Protein AF-A0A950AYZ5-F1 (afdb_monomer_lit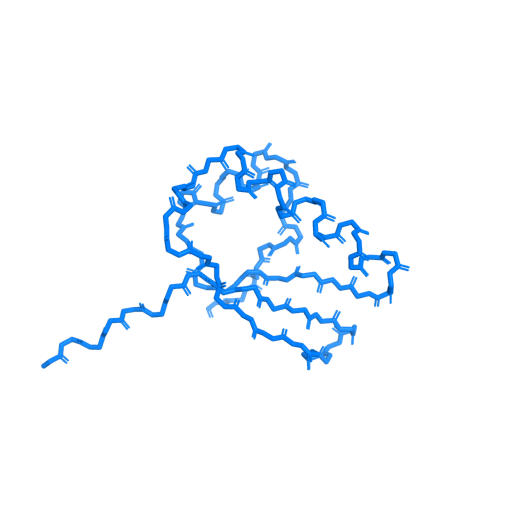e)

Foldseek 3Di:
DDDPDQAKKKFKAQVPDTPDIDHDDPPPDLDVVVLVVQVVVQVVSVVVNIGIAIDPDDPSNCVSCVVVVNNVNYPPDD

Structure (mmCIF, N/CA/C/O backbone):
data_AF-A0A950AYZ5-F1
#
_entry.id   AF-A0A950AYZ5-F1
#
loop_
_atom_site.group_PDB
_atom_site.id
_atom_site.type_symbol
_atom_site.label_atom_id
_atom_site.label_alt_id
_atom_site.label_comp_id
_atom_site.label_asym_id
_atom_site.label_entity_id
_atom_site.label_seq_id
_atom_site.pdbx_PDB_ins_code
_atom_site.Cartn_x
_atom_site.Cartn_y
_atom_site.Cartn_z
_atom_site.occupancy
_atom_site.B_iso_or_equiv
_atom_site.auth_seq_id
_atom_site.auth_comp_id
_atom_site.auth_asym_id
_atom_site.auth_atom_id
_atom_site.pdbx_PDB_model_num
ATOM 1 N N . MET A 1 1 ? 17.865 -25.897 -6.084 1.00 55.22 1 MET A N 1
ATOM 2 C CA . MET A 1 1 ? 16.696 -25.210 -6.676 1.00 55.22 1 MET A CA 1
ATOM 3 C C . MET A 1 1 ? 16.498 -23.898 -5.932 1.00 55.22 1 MET A C 1
ATOM 5 O O . MET A 1 1 ? 16.239 -23.950 -4.737 1.00 55.22 1 MET A O 1
ATOM 9 N N . LEU A 1 2 ? 16.693 -22.743 -6.577 1.00 59.59 2 LEU A N 1
ATOM 10 C CA . LEU A 1 2 ? 16.332 -21.454 -5.973 1.00 59.59 2 LEU A CA 1
ATOM 11 C C . LEU A 1 2 ? 14.797 -21.381 -5.937 1.00 59.59 2 LEU A C 1
ATOM 13 O O . LEU A 1 2 ? 14.168 -21.502 -6.986 1.00 59.59 2 LEU A O 1
ATOM 17 N N . ARG A 1 3 ? 14.183 -21.212 -4.759 1.00 57.69 3 ARG A N 1
ATOM 18 C CA . ARG A 1 3 ? 12.772 -20.802 -4.708 1.00 57.69 3 ARG A CA 1
ATOM 19 C C . ARG A 1 3 ? 12.675 -19.407 -5.343 1.00 57.69 3 ARG A C 1
ATOM 21 O O . ARG A 1 3 ? 13.511 -18.565 -5.006 1.00 57.69 3 ARG A O 1
ATOM 28 N N . PRO A 1 4 ? 11.715 -19.143 -6.246 1.00 61.59 4 PRO A N 1
ATOM 29 C CA . PRO A 1 4 ? 11.493 -17.787 -6.729 1.00 61.59 4 PRO A CA 1
ATOM 30 C C . PRO A 1 4 ? 11.191 -16.889 -5.527 1.00 61.59 4 PRO A C 1
ATOM 32 O O . PRO A 1 4 ? 10.431 -17.281 -4.637 1.00 61.59 4 PRO A O 1
ATOM 35 N N . ARG A 1 5 ? 11.827 -15.712 -5.467 1.00 61.12 5 ARG A N 1
ATOM 36 C CA . ARG A 1 5 ? 11.479 -14.716 -4.449 1.00 61.12 5 ARG A CA 1
ATOM 37 C C . ARG A 1 5 ? 9.993 -14.377 -4.611 1.00 61.12 5 ARG A C 1
ATOM 39 O O . ARG A 1 5 ? 9.557 -14.205 -5.752 1.00 61.12 5 ARG A O 1
ATOM 46 N N . PRO A 1 6 ? 9.221 -14.308 -3.515 1.00 68.62 6 PRO A N 1
ATOM 47 C CA . PRO A 1 6 ? 7.843 -13.854 -3.597 1.00 68.62 6 PRO A CA 1
ATOM 48 C C . PRO A 1 6 ? 7.827 -12.445 -4.197 1.00 68.62 6 PRO A C 1
ATOM 50 O O . PRO A 1 6 ? 8.642 -11.600 -3.827 1.00 68.62 6 PRO A O 1
ATOM 53 N N . GLY A 1 7 ? 6.945 -12.228 -5.173 1.00 78.69 7 GLY A N 1
ATOM 54 C CA . GLY A 1 7 ? 6.731 -10.909 -5.757 1.00 78.69 7 GLY A CA 1
ATOM 55 C C . GLY A 1 7 ? 6.118 -9.935 -4.744 1.00 78.69 7 GLY A C 1
ATOM 56 O O . GLY A 1 7 ? 5.655 -10.357 -3.675 1.00 78.69 7 GLY A O 1
ATOM 57 N N . PRO A 1 8 ? 6.087 -8.637 -5.079 1.00 87.88 8 PRO A N 1
ATOM 58 C CA . PRO A 1 8 ? 5.496 -7.636 -4.211 1.00 87.88 8 PRO A CA 1
ATOM 59 C C . PRO A 1 8 ? 4.031 -7.980 -3.927 1.00 87.88 8 PRO A C 1
ATOM 61 O O . PRO A 1 8 ? 3.291 -8.436 -4.800 1.00 87.88 8 PRO A O 1
ATOM 64 N N . THR A 1 9 ? 3.630 -7.824 -2.674 1.00 91.56 9 THR A N 1
ATOM 65 C CA . THR A 1 9 ? 2.338 -8.288 -2.166 1.00 91.56 9 THR A CA 1
ATOM 66 C C . THR A 1 9 ? 1.673 -7.166 -1.385 1.00 91.56 9 THR A C 1
ATOM 68 O O . THR A 1 9 ? 2.310 -6.558 -0.526 1.00 91.56 9 THR A O 1
ATOM 71 N N . VAL A 1 10 ? 0.400 -6.905 -1.675 1.00 93.81 10 VAL A N 1
ATOM 72 C CA . VAL A 1 10 ? -0.432 -5.952 -0.937 1.00 93.81 10 VAL A CA 1
ATOM 73 C C . VAL A 1 10 ? -1.105 -6.678 0.214 1.00 93.81 10 VAL A C 1
ATOM 75 O O . VAL A 1 10 ? -1.667 -7.759 0.041 1.00 93.81 10 VAL A O 1
ATOM 78 N N . VAL A 1 11 ? -1.056 -6.055 1.382 1.00 95.62 11 VAL A N 1
ATOM 79 C CA . VAL A 1 11 ? -1.645 -6.541 2.622 1.00 95.62 11 VAL A CA 1
ATOM 80 C C . VAL A 1 11 ? -2.603 -5.480 3.125 1.00 95.62 11 VAL A C 1
ATOM 82 O O . VAL A 1 11 ? -2.177 -4.374 3.438 1.00 95.62 11 VAL A O 1
ATOM 85 N N . LEU A 1 12 ? -3.886 -5.805 3.211 1.00 96.44 12 LEU A N 1
ATOM 86 C CA . LEU A 1 12 ? -4.893 -4.952 3.828 1.00 96.44 12 LEU A CA 1
ATOM 87 C C . LEU A 1 12 ? -4.961 -5.250 5.324 1.00 96.44 12 LEU A C 1
ATOM 89 O O . LEU A 1 12 ? -5.180 -6.394 5.729 1.00 96.44 12 LEU A O 1
ATOM 93 N N . THR A 1 13 ? -4.829 -4.216 6.141 1.00 96.31 13 THR A N 1
ATOM 94 C CA . THR A 1 13 ? -4.863 -4.296 7.598 1.00 96.31 13 THR A CA 1
ATOM 95 C C . THR A 1 13 ? -5.980 -3.450 8.190 1.00 96.31 13 THR A C 1
ATOM 97 O O . THR A 1 13 ? -6.311 -2.386 7.672 1.00 96.31 13 THR A O 1
ATOM 100 N N . ARG A 1 14 ? -6.543 -3.905 9.310 1.00 95.81 14 ARG A N 1
ATOM 101 C CA . ARG A 1 14 ? -7.454 -3.130 10.160 1.00 95.81 14 ARG A CA 1
ATOM 102 C C . ARG A 1 14 ? -6.891 -3.126 11.578 1.00 95.81 14 ARG A C 1
ATOM 104 O O . ARG A 1 14 ? -7.020 -4.117 12.295 1.00 95.81 14 ARG A O 1
ATOM 111 N N . GLY A 1 15 ? -6.231 -2.032 11.958 1.00 90.31 15 GLY A N 1
ATOM 112 C CA . GLY A 1 15 ? -5.326 -2.045 13.111 1.00 90.31 15 GLY A CA 1
ATOM 113 C C . GLY A 1 15 ? -4.183 -3.030 12.858 1.00 90.31 15 GLY A C 1
ATOM 114 O O . GLY A 1 15 ? -3.591 -3.016 11.781 1.00 90.31 15 GLY A O 1
ATOM 115 N N . ASP A 1 16 ? -3.943 -3.939 13.799 1.00 87.75 16 ASP A N 1
ATOM 116 C CA . ASP A 1 16 ? -2.885 -4.954 13.680 1.00 87.75 16 ASP A CA 1
ATOM 117 C C . ASP A 1 16 ? -3.336 -6.238 12.959 1.00 87.75 16 ASP A C 1
ATOM 119 O O . ASP A 1 16 ? -2.527 -7.133 12.707 1.00 87.75 16 ASP A O 1
ATOM 123 N N . ALA A 1 17 ? -4.624 -6.354 12.617 1.00 93.38 17 ALA A N 1
ATOM 124 C CA . ALA A 1 17 ? -5.171 -7.545 11.978 1.00 93.38 17 ALA A CA 1
ATOM 125 C C . ALA A 1 17 ? -5.015 -7.489 10.452 1.00 93.38 17 ALA A C 1
ATOM 127 O O . ALA A 1 17 ? -5.496 -6.559 9.805 1.00 93.38 17 ALA A O 1
ATOM 128 N N . GLU A 1 18 ? -4.405 -8.522 9.871 1.00 95.06 18 GLU A N 1
ATOM 129 C CA . GLU A 1 18 ? -4.410 -8.764 8.426 1.00 95.06 18 GLU A CA 1
ATOM 130 C C . GLU A 1 18 ? -5.792 -9.275 7.991 1.00 95.06 18 GLU A C 1
ATOM 132 O O . GLU A 1 18 ? -6.264 -10.308 8.464 1.00 95.06 18 GLU A O 1
ATOM 137 N N . VAL A 1 19 ? -6.454 -8.525 7.108 1.00 95.75 19 VAL A N 1
ATOM 138 C CA . VAL A 1 19 ? -7.820 -8.806 6.634 1.00 95.75 19 VAL A CA 1
ATOM 139 C C . VAL A 1 19 ? -7.795 -9.532 5.291 1.00 95.75 19 VAL A C 1
ATOM 141 O O . VAL A 1 19 ? -8.622 -10.408 5.042 1.00 95.75 19 VAL A O 1
ATOM 144 N N . ALA A 1 20 ? -6.858 -9.166 4.417 1.00 95.00 20 ALA A N 1
ATOM 145 C CA . ALA A 1 20 ? -6.690 -9.775 3.107 1.00 95.00 20 ALA A CA 1
ATOM 146 C C . ALA A 1 20 ? -5.280 -9.520 2.570 1.00 95.00 20 ALA A C 1
ATOM 148 O O . ALA A 1 20 ? -4.680 -8.487 2.857 1.00 95.00 20 ALA A O 1
ATOM 149 N N . THR A 1 21 ? -4.798 -10.443 1.740 1.00 94.44 21 THR A N 1
ATOM 150 C CA . THR A 1 21 ? -3.484 -10.359 1.102 1.00 94.44 21 THR A CA 1
ATOM 151 C C . THR A 1 21 ? -3.575 -10.836 -0.336 1.00 94.44 21 THR A C 1
ATOM 153 O O . THR A 1 21 ? -4.181 -11.872 -0.613 1.00 94.44 21 THR A O 1
ATOM 156 N N . TRP A 1 22 ? -2.981 -10.083 -1.259 1.00 93.19 22 TRP A N 1
ATOM 157 C CA . TRP A 1 22 ? -2.973 -10.425 -2.679 1.00 93.19 22 TRP A CA 1
ATOM 158 C C . TRP A 1 22 ? -1.688 -9.959 -3.371 1.00 93.19 22 TRP A C 1
ATOM 160 O O . TRP A 1 22 ? -1.101 -8.945 -2.986 1.00 93.19 22 TRP A O 1
ATOM 170 N N . PRO A 1 23 ? -1.218 -10.691 -4.396 1.00 90.00 23 PRO A N 1
ATOM 171 C CA . PRO A 1 23 ? -0.035 -10.291 -5.145 1.00 90.00 23 PRO A CA 1
ATOM 172 C C . PRO A 1 23 ? -0.307 -9.021 -5.956 1.00 90.00 23 PRO A C 1
ATOM 174 O O . PRO A 1 23 ? -1.407 -8.827 -6.482 1.00 90.00 23 PRO A O 1
ATOM 177 N N . LEU A 1 24 ? 0.720 -8.190 -6.121 1.00 86.12 24 LEU A N 1
ATOM 178 C CA . LEU A 1 24 ? 0.717 -7.183 -7.176 1.00 86.12 24 LEU A CA 1
ATOM 179 C C . LEU A 1 24 ? 0.822 -7.880 -8.541 1.00 86.12 24 LEU A C 1
ATOM 181 O O . LEU A 1 24 ? 1.614 -8.819 -8.681 1.00 86.12 24 LEU A O 1
ATOM 185 N N . PRO A 1 25 ? 0.036 -7.456 -9.547 1.00 77.38 25 PRO A N 1
ATOM 186 C CA . PRO A 1 25 ? 0.064 -8.075 -10.862 1.00 77.38 25 PRO A CA 1
ATOM 187 C C . PRO A 1 25 ? 1.481 -8.051 -11.461 1.00 77.38 25 PRO A C 1
ATOM 189 O O . PRO A 1 25 ? 2.119 -6.994 -11.495 1.00 77.38 25 PRO A O 1
ATOM 192 N N . PRO A 1 26 ? 1.995 -9.190 -11.960 1.00 66.62 26 PRO A N 1
ATOM 193 C CA . PRO A 1 26 ? 3.280 -9.217 -12.641 1.00 66.62 26 PRO A CA 1
ATOM 194 C C . PRO A 1 26 ? 3.171 -8.418 -13.944 1.00 66.62 26 PRO A C 1
ATOM 196 O O . PRO A 1 26 ? 2.410 -8.780 -14.837 1.00 66.62 26 PRO A O 1
ATOM 199 N N . GLY A 1 27 ? 3.924 -7.323 -14.049 1.00 64.12 27 GLY A N 1
ATOM 200 C CA . GLY A 1 27 ? 3.907 -6.438 -15.221 1.00 64.12 27 GLY A CA 1
ATOM 201 C C . GLY A 1 27 ? 3.895 -4.956 -14.870 1.00 64.12 27 GLY A C 1
ATOM 202 O O . GLY A 1 27 ? 4.348 -4.145 -15.676 1.00 64.12 27 GLY A O 1
ATOM 203 N N . ASP A 1 28 ? 3.487 -4.616 -13.649 1.00 63.62 28 ASP A N 1
ATOM 204 C CA . ASP A 1 28 ? 3.634 -3.266 -13.124 1.00 63.62 28 ASP A CA 1
ATOM 205 C C . ASP A 1 28 ? 5.107 -3.014 -12.794 1.00 63.62 28 ASP A C 1
ATOM 207 O O . ASP A 1 28 ? 5.580 -3.280 -11.687 1.00 63.62 28 ASP A O 1
ATOM 211 N N . ARG A 1 29 ? 5.869 -2.548 -13.791 1.00 67.50 29 ARG A N 1
ATOM 212 C CA . ARG A 1 29 ? 7.187 -1.955 -13.538 1.00 67.50 29 ARG A CA 1
ATOM 213 C C . ARG A 1 29 ? 7.001 -0.823 -12.530 1.00 67.50 29 ARG A C 1
ATOM 215 O O . ARG A 1 29 ? 6.017 -0.089 -12.616 1.00 67.50 29 ARG A O 1
ATOM 222 N N . ALA A 1 30 ? 7.930 -0.705 -11.585 1.00 75.06 30 ALA A N 1
ATOM 223 C CA . ALA A 1 30 ? 7.935 0.382 -10.619 1.00 75.06 30 ALA A CA 1
ATOM 224 C C . ALA A 1 30 ? 7.863 1.715 -11.385 1.00 75.06 30 ALA A C 1
ATOM 226 O O . ALA A 1 30 ? 8.746 2.055 -12.165 1.00 75.06 30 ALA A O 1
ATOM 227 N N . GLY A 1 31 ? 6.730 2.401 -11.266 1.00 86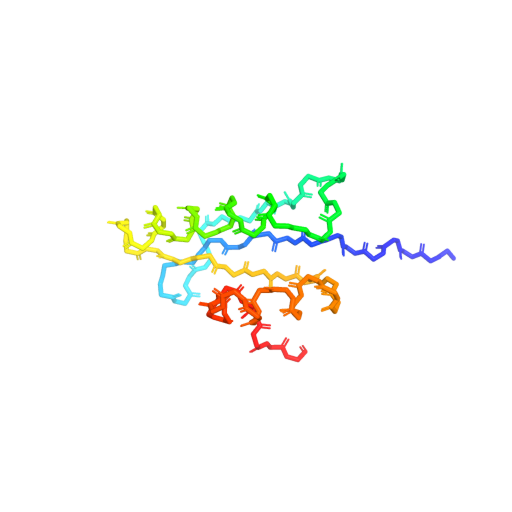.50 31 GLY A N 1
ATOM 228 C CA . GLY A 1 31 ? 6.389 3.532 -12.116 1.00 86.50 31 GLY A CA 1
ATOM 229 C C . GLY A 1 31 ? 5.158 4.257 -11.598 1.00 86.50 31 GLY A C 1
ATOM 230 O O . GLY A 1 31 ? 4.413 3.736 -10.766 1.00 86.50 31 GLY A O 1
ATOM 231 N N . MET A 1 32 ? 4.935 5.471 -12.100 1.00 87.75 32 MET A N 1
ATOM 232 C CA . MET A 1 32 ? 3.919 6.373 -11.548 1.00 87.75 32 MET A CA 1
ATOM 233 C C . MET A 1 32 ? 2.483 5.846 -11.669 1.00 87.75 32 MET A C 1
ATOM 235 O O . MET A 1 32 ? 1.656 6.158 -10.820 1.00 87.75 32 MET A O 1
ATOM 239 N N . GLU A 1 33 ? 2.180 5.011 -12.667 1.00 90.06 33 GLU A N 1
ATOM 240 C CA . GLU A 1 33 ? 0.859 4.371 -12.780 1.00 90.06 33 GLU A CA 1
ATOM 241 C C . GLU A 1 33 ? 0.582 3.403 -11.623 1.00 90.06 33 GLU A C 1
ATOM 243 O O . GLU A 1 33 ? -0.524 3.366 -11.082 1.00 90.06 33 GLU A O 1
ATOM 248 N N . LEU A 1 34 ? 1.595 2.632 -11.214 1.00 89.25 34 LEU A N 1
ATOM 249 C CA . LEU A 1 34 ? 1.485 1.746 -10.062 1.00 89.25 34 LEU A CA 1
ATOM 250 C C . LEU A 1 34 ? 1.346 2.561 -8.768 1.00 89.25 34 LEU A C 1
ATOM 252 O O . LEU A 1 34 ? 0.501 2.237 -7.934 1.00 89.25 34 LEU A O 1
ATOM 256 N N . VAL A 1 35 ? 2.125 3.636 -8.629 1.00 91.81 35 VAL A N 1
ATOM 257 C CA . VAL A 1 35 ? 2.046 4.562 -7.488 1.00 91.81 35 VAL A CA 1
ATOM 258 C C . VAL A 1 35 ? 0.644 5.174 -7.366 1.00 91.81 35 VAL A C 1
ATOM 260 O O . VAL A 1 35 ? 0.060 5.114 -6.288 1.00 91.81 35 VAL A O 1
ATOM 263 N N . ASP A 1 36 ? 0.050 5.681 -8.456 1.00 92.88 36 ASP A N 1
ATOM 264 C CA . ASP A 1 36 ? -1.319 6.235 -8.444 1.00 92.88 36 ASP A CA 1
ATOM 265 C C . ASP A 1 36 ? -2.360 5.180 -8.036 1.00 92.88 36 ASP A C 1
ATOM 267 O O . ASP A 1 36 ? -3.229 5.452 -7.203 1.00 92.88 36 ASP A O 1
ATOM 271 N N . ARG A 1 37 ? -2.250 3.944 -8.544 1.00 92.56 37 ARG A N 1
ATOM 272 C CA . ARG A 1 37 ? -3.151 2.855 -8.134 1.00 92.56 37 ARG A CA 1
ATOM 273 C C . ARG A 1 37 ? -3.035 2.531 -6.649 1.00 92.56 37 ARG A C 1
ATOM 275 O O . ARG A 1 37 ? -4.062 2.360 -5.992 1.00 92.56 37 ARG A O 1
ATOM 282 N N . LEU A 1 38 ? -1.816 2.460 -6.116 1.00 93.25 38 LEU A N 1
ATOM 283 C CA . LEU A 1 38 ? -1.581 2.217 -4.691 1.00 93.25 38 LEU A CA 1
ATOM 284 C C . LEU A 1 38 ? -2.106 3.371 -3.831 1.00 93.25 38 LEU A C 1
ATOM 286 O O . LEU A 1 38 ? -2.761 3.114 -2.824 1.00 93.25 38 LEU A O 1
ATOM 290 N N . ALA A 1 39 ? -1.913 4.621 -4.259 1.00 94.31 39 ALA A N 1
ATOM 291 C CA . ALA A 1 39 ? -2.435 5.801 -3.572 1.00 94.31 39 ALA A CA 1
ATOM 292 C C . ALA A 1 39 ? -3.964 5.768 -3.468 1.00 94.31 39 ALA A C 1
ATOM 294 O O . ALA A 1 39 ? -4.537 5.963 -2.395 1.00 94.31 39 ALA A O 1
ATOM 295 N N . ARG A 1 40 ? -4.641 5.475 -4.585 1.00 95.50 40 ARG A N 1
ATOM 296 C CA . ARG A 1 40 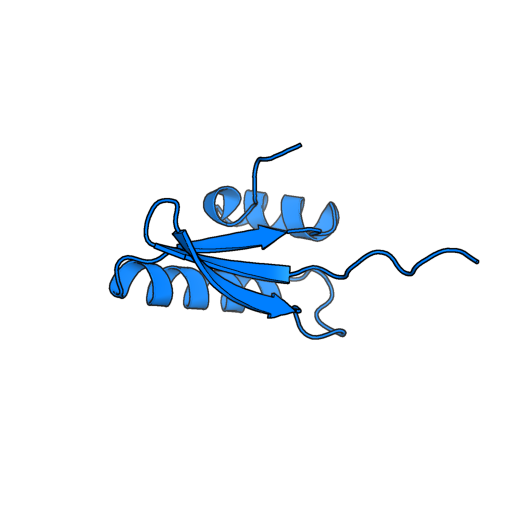? -6.104 5.353 -4.622 1.00 95.50 40 ARG A CA 1
ATOM 297 C C . ARG A 1 40 ? -6.589 4.216 -3.739 1.00 95.50 40 ARG A C 1
ATOM 299 O O . ARG A 1 40 ? -7.541 4.395 -2.989 1.00 95.50 40 ARG A O 1
ATOM 306 N N . LEU A 1 41 ? -5.924 3.067 -3.801 1.00 94.75 41 LEU A N 1
ATOM 307 C CA . LEU A 1 41 ? -6.273 1.911 -2.987 1.00 94.75 41 LEU A CA 1
ATOM 308 C C . LEU A 1 41 ? -6.090 2.190 -1.486 1.00 94.75 41 LEU A C 1
ATOM 310 O O . LEU A 1 41 ? -6.974 1.849 -0.703 1.00 94.75 41 LEU A O 1
ATOM 314 N N . GLN A 1 42 ? -4.998 2.850 -1.090 1.00 95.38 42 GLN A N 1
ATOM 315 C CA . GLN A 1 42 ? -4.776 3.299 0.287 1.00 95.38 42 GLN A CA 1
ATOM 316 C C . GLN A 1 42 ? -5.874 4.262 0.737 1.00 95.38 42 GLN A C 1
ATOM 318 O O . GLN A 1 42 ? -6.422 4.107 1.825 1.00 95.38 42 GLN A O 1
ATOM 323 N N . LEU A 1 43 ? -6.248 5.224 -0.107 1.00 96.12 43 LEU A N 1
ATOM 324 C CA . LEU A 1 43 ? -7.310 6.174 0.209 1.00 96.12 43 LEU A CA 1
ATOM 325 C C . LEU A 1 43 ? -8.669 5.483 0.416 1.00 96.12 43 LEU A C 1
ATOM 327 O O . LEU A 1 43 ? -9.382 5.813 1.364 1.00 96.12 43 LEU A O 1
ATOM 331 N N . GLU A 1 44 ? -9.026 4.515 -0.431 1.00 96.75 44 GLU A N 1
ATOM 332 C CA . GLU A 1 44 ? -10.248 3.718 -0.254 1.00 96.75 44 GLU A CA 1
ATOM 333 C C . GLU A 1 44 ? -10.190 2.842 1.005 1.00 96.75 44 GLU A C 1
ATOM 335 O O . GLU A 1 44 ? -11.166 2.771 1.752 1.00 96.75 44 GLU A O 1
ATOM 340 N N . ALA A 1 45 ? -9.042 2.224 1.299 1.00 95.69 45 ALA A N 1
ATOM 341 C CA . ALA A 1 45 ? -8.856 1.455 2.526 1.00 95.69 45 ALA A CA 1
ATOM 342 C C . ALA A 1 45 ? -9.052 2.333 3.773 1.00 95.69 45 ALA A C 1
ATOM 344 O O . ALA A 1 45 ? -9.817 1.959 4.666 1.00 95.69 45 ALA A O 1
ATOM 345 N N . LEU A 1 46 ? -8.447 3.526 3.803 1.00 95.38 46 LEU A N 1
ATOM 346 C CA . LEU A 1 46 ? -8.560 4.473 4.918 1.00 95.38 46 LEU A CA 1
ATOM 347 C C . LEU A 1 46 ? -10.006 4.913 5.158 1.00 95.38 46 LEU A C 1
ATOM 349 O O . LEU A 1 46 ? -10.443 4.986 6.308 1.00 95.38 46 LEU A O 1
ATOM 353 N N . ARG A 1 47 ? -10.791 5.127 4.094 1.00 96.69 47 ARG A N 1
ATOM 354 C CA . ARG A 1 47 ? -12.233 5.426 4.203 1.00 96.69 47 ARG A CA 1
ATOM 355 C C . ARG A 1 47 ? -13.028 4.313 4.886 1.00 96.69 47 ARG A C 1
ATOM 357 O O . ARG A 1 47 ? -14.051 4.591 5.506 1.00 96.69 47 ARG A O 1
ATOM 364 N N . LEU A 1 48 ? -12.550 3.074 4.805 1.00 96.12 48 LEU A N 1
ATOM 365 C CA . LEU A 1 48 ? -13.142 1.900 5.450 1.00 96.12 48 LEU A CA 1
ATOM 366 C C . LEU A 1 48 ? -12.520 1.593 6.826 1.00 96.12 48 LEU A C 1
ATOM 368 O O . LEU A 1 48 ? -12.820 0.556 7.423 1.00 96.12 48 LEU A O 1
ATOM 372 N N . GLY A 1 49 ? -11.653 2.469 7.345 1.00 96.25 49 GLY A N 1
ATOM 373 C CA . GLY A 1 49 ? -10.917 2.243 8.591 1.00 96.25 49 GLY A CA 1
ATOM 374 C C . GLY A 1 49 ? -9.863 1.137 8.484 1.00 96.25 49 GLY A C 1
ATOM 375 O O . GLY A 1 49 ? -9.540 0.502 9.488 1.00 96.25 49 GLY A O 1
ATOM 376 N N . CYS A 1 50 ? -9.379 0.875 7.272 1.00 96.75 50 CYS A N 1
ATOM 377 C CA . CYS A 1 50 ? -8.298 -0.054 6.963 1.00 96.75 50 CYS A CA 1
ATOM 378 C C . CYS A 1 50 ? -7.081 0.711 6.412 1.00 96.75 50 CYS A C 1
ATOM 380 O O . CYS A 1 50 ? -7.153 1.900 6.129 1.00 96.75 50 CYS A O 1
ATOM 382 N N . SER A 1 51 ? -5.966 0.026 6.215 1.00 95.88 51 SER A N 1
ATOM 383 C CA . SER A 1 51 ? -4.786 0.531 5.508 1.00 95.88 51 SER A CA 1
ATOM 384 C C . SER A 1 51 ? -4.188 -0.583 4.662 1.00 95.88 51 SER A C 1
ATOM 386 O O . SER A 1 51 ? -4.396 -1.758 4.957 1.00 95.88 51 SER A O 1
ATOM 388 N N . ILE A 1 52 ? -3.465 -0.241 3.602 1.00 95.31 52 ILE A N 1
ATOM 389 C CA . ILE A 1 52 ? -2.654 -1.198 2.859 1.00 95.31 52 ILE A CA 1
ATOM 390 C C . ILE A 1 52 ? -1.182 -1.055 3.232 1.00 95.31 52 ILE A C 1
ATOM 392 O O . ILE A 1 52 ? -0.697 0.040 3.500 1.00 95.31 52 ILE A O 1
ATOM 396 N N . ARG A 1 53 ? -0.464 -2.176 3.201 1.00 93.69 53 ARG A N 1
ATOM 397 C CA . ARG A 1 53 ? 0.992 -2.229 3.268 1.00 93.69 53 ARG A CA 1
ATOM 398 C C . ARG A 1 53 ? 1.557 -3.130 2.182 1.00 93.69 53 ARG A C 1
ATOM 400 O O . ARG A 1 53 ? 0.929 -4.115 1.794 1.00 93.69 53 ARG A O 1
ATOM 407 N N . LEU A 1 54 ? 2.755 -2.817 1.707 1.00 91.69 54 LEU A N 1
ATOM 408 C CA . LEU A 1 54 ? 3.481 -3.622 0.733 1.00 91.69 54 LEU A CA 1
ATOM 409 C C . LEU A 1 54 ? 4.549 -4.472 1.402 1.00 91.69 54 LEU A C 1
ATOM 411 O O . LEU A 1 54 ? 5.389 -3.961 2.140 1.00 91.69 54 LEU A O 1
ATOM 415 N N . ARG A 1 55 ? 4.537 -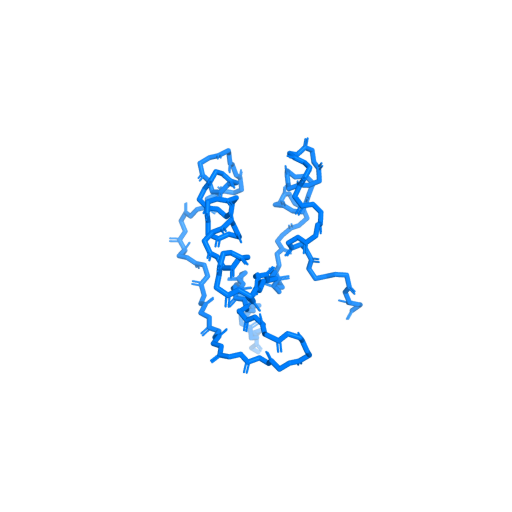5.772 1.104 1.00 90.12 55 ARG A N 1
ATOM 416 C CA . ARG A 1 55 ? 5.594 -6.728 1.452 1.00 90.12 55 ARG A CA 1
ATOM 417 C C . ARG A 1 55 ? 6.373 -7.106 0.199 1.00 90.12 55 ARG A C 1
ATOM 419 O O . ARG A 1 55 ? 5.795 -7.196 -0.882 1.00 90.12 55 ARG A O 1
ATOM 426 N N . HIS A 1 56 ? 7.669 -7.369 0.3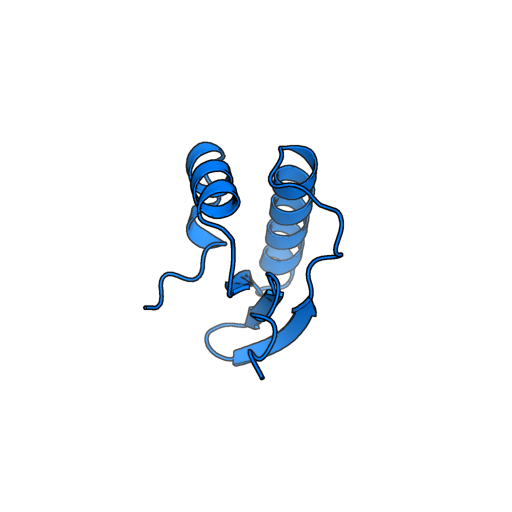55 1.00 87.06 56 HIS A N 1
ATOM 427 C CA . HIS A 1 56 ? 8.554 -7.808 -0.734 1.00 87.06 56 HIS A CA 1
ATOM 428 C C . HIS A 1 56 ? 8.595 -6.840 -1.937 1.00 87.06 56 HIS A C 1
ATOM 430 O O . HIS A 1 56 ? 8.784 -7.267 -3.077 1.00 87.06 56 HIS A O 1
ATOM 436 N N . ALA A 1 57 ? 8.402 -5.538 -1.691 1.00 87.62 57 ALA A N 1
ATOM 437 C CA . ALA A 1 57 ? 8.581 -4.498 -2.700 1.00 87.62 57 ALA A CA 1
ATOM 438 C C . ALA A 1 57 ? 10.051 -4.409 -3.140 1.00 87.62 57 ALA A C 1
ATOM 440 O O . ALA A 1 57 ? 10.964 -4.649 -2.347 1.00 87.62 57 ALA A O 1
ATOM 441 N N . SER A 1 58 ? 10.289 -4.089 -4.414 1.00 87.25 58 SER A N 1
ATOM 442 C CA . SER A 1 58 ? 11.638 -3.776 -4.891 1.00 87.25 58 SER A CA 1
ATOM 443 C C . SER A 1 58 ? 12.096 -2.428 -4.329 1.00 87.25 58 SER A C 1
ATOM 445 O O . SER A 1 58 ? 11.268 -1.556 -4.079 1.00 87.25 58 SER A O 1
ATOM 447 N N . ALA A 1 59 ? 13.410 -2.237 -4.186 1.00 88.06 59 ALA A N 1
ATOM 448 C CA . ALA A 1 59 ? 13.980 -0.956 -3.757 1.00 88.06 59 ALA A CA 1
ATOM 449 C C . ALA A 1 59 ? 13.508 0.210 -4.646 1.00 88.06 59 ALA A C 1
ATOM 451 O O . ALA A 1 59 ? 13.058 1.221 -4.133 1.00 88.06 59 ALA A O 1
ATOM 452 N N . GLU A 1 60 ? 13.482 0.011 -5.967 1.00 89.62 60 GLU A N 1
ATOM 453 C CA . GLU A 1 60 ? 12.967 0.994 -6.933 1.00 89.62 60 GLU A CA 1
ATOM 454 C C . GLU A 1 60 ? 11.512 1.406 -6.645 1.00 89.62 60 GLU A C 1
ATOM 456 O O . GLU A 1 60 ? 11.162 2.579 -6.736 1.00 89.62 60 GLU A O 1
ATOM 461 N N . LEU A 1 61 ? 10.647 0.455 -6.271 1.00 88.75 61 LEU A N 1
ATOM 462 C CA . LEU A 1 61 ? 9.261 0.765 -5.920 1.00 88.75 61 LEU A CA 1
ATOM 463 C C . LEU A 1 61 ? 9.172 1.501 -4.580 1.00 88.75 61 LEU A C 1
ATOM 465 O O . LEU A 1 61 ? 8.353 2.404 -4.452 1.00 88.75 61 LEU A O 1
ATOM 469 N N . ILE A 1 62 ? 9.999 1.127 -3.602 1.00 90.88 62 ILE A N 1
ATOM 470 C CA . ILE A 1 62 ? 10.067 1.806 -2.301 1.00 90.88 62 ILE A CA 1
ATOM 471 C C . ILE A 1 62 ? 10.490 3.267 -2.498 1.00 90.88 62 ILE A C 1
ATOM 473 O O . ILE A 1 62 ? 9.762 4.158 -2.077 1.00 90.88 62 ILE A O 1
ATOM 477 N N . GLU A 1 63 ? 11.579 3.516 -3.227 1.00 91.44 63 GLU A N 1
ATOM 478 C CA . GLU A 1 63 ? 12.076 4.867 -3.525 1.00 91.44 63 GLU A CA 1
ATOM 479 C C . GLU A 1 63 ? 11.023 5.727 -4.241 1.00 91.44 63 GLU A C 1
ATOM 481 O O . GLU A 1 63 ? 10.848 6.904 -3.924 1.00 91.44 63 GLU A O 1
ATOM 486 N N . LEU A 1 64 ? 10.275 5.149 -5.189 1.00 92.69 64 LEU A N 1
ATOM 487 C CA . LEU A 1 64 ? 9.192 5.862 -5.871 1.00 92.69 64 LEU A CA 1
ATOM 488 C C . LEU A 1 64 ? 8.009 6.181 -4.949 1.00 92.69 64 LEU A C 1
ATOM 490 O O . LEU A 1 64 ? 7.402 7.242 -5.093 1.00 92.69 64 LEU A O 1
ATOM 494 N N . LEU A 1 65 ? 7.662 5.283 -4.024 1.00 92.50 65 LEU A N 1
ATOM 495 C CA . LEU A 1 65 ? 6.601 5.524 -3.043 1.00 92.50 65 LEU A CA 1
ATOM 496 C C . LEU A 1 65 ? 7.010 6.605 -2.042 1.00 92.50 65 LEU A C 1
ATOM 498 O O . LEU A 1 65 ? 6.208 7.491 -1.761 1.00 92.50 65 LEU A O 1
ATOM 502 N N . GLU A 1 66 ? 8.256 6.582 -1.571 1.00 92.44 66 GLU A N 1
ATOM 503 C CA . GLU A 1 66 ? 8.822 7.629 -0.715 1.00 92.44 66 GLU A CA 1
ATOM 504 C C . GLU A 1 66 ? 8.825 8.988 -1.427 1.00 92.44 66 GLU A C 1
ATOM 506 O O . GLU A 1 66 ? 8.338 9.977 -0.881 1.00 92.44 66 GLU A O 1
ATOM 511 N N . LEU A 1 67 ? 9.279 9.038 -2.685 1.00 92.81 67 LEU A N 1
ATOM 512 C CA . LEU A 1 67 ? 9.252 10.255 -3.504 1.00 92.81 67 LEU A CA 1
ATOM 513 C C . LEU A 1 67 ? 7.829 10.815 -3.678 1.00 92.81 67 LEU A C 1
ATOM 515 O O . LEU A 1 67 ? 7.647 12.029 -3.770 1.00 92.81 67 LEU A O 1
ATOM 519 N N . ALA A 1 68 ? 6.826 9.938 -3.731 1.00 92.94 68 ALA A N 1
ATOM 520 C CA . ALA A 1 68 ? 5.421 10.302 -3.874 1.00 92.94 68 ALA A CA 1
ATOM 521 C C . ALA A 1 68 ? 4.712 10.626 -2.541 1.00 92.94 68 ALA A C 1
ATOM 523 O O . ALA A 1 68 ? 3.534 10.984 -2.573 1.00 92.94 68 ALA A O 1
ATOM 524 N N . GLY A 1 69 ? 5.392 10.512 -1.392 1.00 92.00 69 GLY A N 1
ATOM 525 C CA . GLY A 1 69 ? 4.795 10.723 -0.066 1.00 92.00 69 GLY A CA 1
ATOM 526 C C . GLY A 1 69 ? 3.819 9.618 0.355 1.00 92.00 69 GLY A C 1
ATOM 527 O O . GLY A 1 69 ? 2.796 9.896 0.977 1.00 92.00 69 GLY A O 1
ATOM 528 N N . LEU A 1 70 ? 4.091 8.376 -0.057 1.00 92.56 70 LEU A N 1
ATOM 529 C CA . LEU A 1 70 ? 3.333 7.166 0.288 1.00 92.56 70 LEU A CA 1
ATOM 530 C C . LEU A 1 70 ? 4.175 6.198 1.132 1.00 92.56 70 LEU A C 1
ATOM 532 O O . LEU A 1 70 ? 4.014 4.980 1.041 1.00 92.56 70 LEU A O 1
ATOM 536 N N . ASP A 1 71 ? 5.079 6.728 1.947 1.00 89.44 71 ASP A N 1
ATOM 537 C CA . ASP A 1 71 ? 5.953 5.976 2.848 1.00 89.44 71 ASP A CA 1
ATOM 538 C C . ASP A 1 71 ? 5.167 5.090 3.831 1.00 89.44 71 ASP A C 1
ATOM 540 O O . ASP A 1 71 ? 5.557 3.949 4.072 1.00 89.44 71 ASP A O 1
ATOM 544 N N . ASP A 1 72 ? 3.982 5.526 4.265 1.00 86.06 72 ASP A N 1
ATOM 545 C CA . ASP A 1 72 ? 3.068 4.736 5.108 1.00 86.06 72 ASP A CA 1
ATOM 546 C C . ASP A 1 72 ? 2.593 3.416 4.463 1.00 86.06 72 ASP A C 1
ATOM 548 O O . ASP A 1 72 ? 2.140 2.498 5.155 1.00 86.06 72 ASP A O 1
ATOM 552 N N . VAL A 1 73 ? 2.657 3.309 3.129 1.00 86.50 73 VAL A N 1
ATOM 553 C CA . VAL A 1 73 ? 2.282 2.096 2.380 1.00 86.50 73 VAL A CA 1
ATOM 554 C C . VAL A 1 73 ? 3.424 1.077 2.377 1.00 86.50 73 VAL A C 1
ATOM 556 O O . VAL A 1 73 ? 3.202 -0.113 2.139 1.00 86.50 73 VAL A O 1
ATOM 559 N N . VAL A 1 74 ? 4.658 1.491 2.655 1.00 82.25 74 VAL A N 1
ATOM 560 C CA . VAL A 1 74 ? 5.799 0.579 2.732 1.00 82.25 74 VAL A CA 1
ATOM 561 C C . VAL A 1 74 ? 5.770 -0.126 4.087 1.00 82.25 74 VAL A C 1
ATOM 563 O O . VAL A 1 74 ? 5.638 0.493 5.140 1.00 82.25 74 VAL A O 1
ATOM 566 N N . SER A 1 75 ? 5.884 -1.459 4.093 1.00 70.25 75 SER A N 1
ATOM 567 C CA . SER A 1 75 ? 6.095 -2.156 5.363 1.00 70.25 75 SER A CA 1
ATOM 568 C C . SER A 1 75 ? 7.507 -1.852 5.857 1.00 70.25 75 SER A C 1
ATOM 570 O O . SER A 1 75 ? 8.460 -2.471 5.393 1.00 70.25 75 SER A O 1
ATOM 572 N N . THR A 1 76 ? 7.642 -0.950 6.826 1.00 54.25 76 THR A N 1
ATOM 573 C CA . THR A 1 76 ? 8.855 -0.827 7.644 1.00 54.25 76 THR A CA 1
ATOM 574 C C . THR A 1 76 ? 8.909 -2.020 8.593 1.00 54.25 76 THR A C 1
ATOM 576 O O . THR A 1 76 ? 8.519 -1.926 9.752 1.00 54.25 76 THR A O 1
ATOM 579 N N . ASN A 1 77 ? 9.267 -3.196 8.090 1.00 37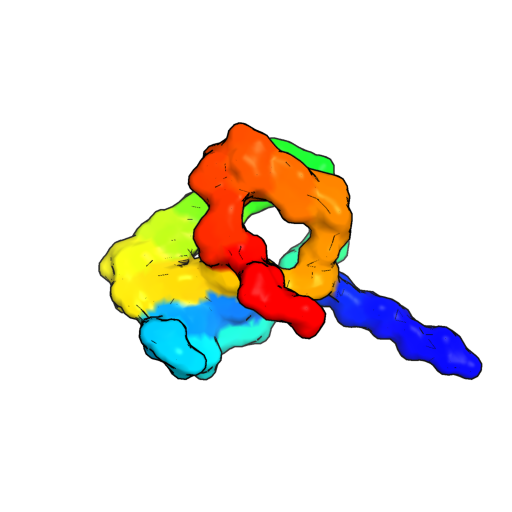.81 77 ASN A N 1
ATOM 580 C CA . ASN A 1 77 ? 9.671 -4.293 8.957 1.00 37.81 77 ASN A CA 1
ATOM 581 C C . ASN A 1 77 ? 10.733 -5.128 8.243 1.00 37.81 77 ASN A C 1
ATOM 583 O O . ASN A 1 77 ? 10.517 -5.556 7.108 1.00 37.81 77 ASN A O 1
ATOM 587 N N . GLU A 1 78 ? 11.860 -5.259 8.941 1.00 37.88 78 GLU A N 1
ATOM 588 C CA . GLU A 1 78 ? 13.127 -5.919 8.595 1.00 37.88 78 GLU A CA 1
ATOM 589 C C . GLU A 1 78 ? 13.002 -7.282 7.894 1.00 37.88 78 GLU A C 1
ATOM 591 O O . GLU A 1 78 ? 12.096 -8.078 8.242 1.00 37.88 78 GLU A O 1
#

Sequence (78 aa):
MLRPRPGPTVVLTRGDAEVATWPLPPGDRAGMELVDRLARLQLEALRLGCSIRLRHASAELIELLELAGLDDVVSTNE

pLDDT: mean 85.62, std 13.79, range [37.81, 96.75]

Radius of gyration: 12.42 Å; chains: 1; bounding box: 30×36×29 Å

Secondary structure (DSSP, 8-state):
-PPPPPPPEEEEEETTEEEEEEEPPTT--SSHHHHHHHHHHHHHHHHTT-EEEEES--HHHHHHHHHTT-GGGB----